Protein AF-A0A7S0TGK8-F1 (afdb_monomer)

Mean predicted aligned error: 9.51 Å

Solvent-accessible surface area (backbone atoms only — not comparable to full-atom values): 6996 Å² total; per-residue (Å²): 135,85,80,80,77,76,75,82,68,66,70,69,42,77,48,78,46,69,73,43,80,47,80,41,43,12,44,98,81,73,45,78,49,87,56,79,87,62,40,51,55,72,41,79,93,78,40,35,30,40,35,27,33,38,42,39,38,35,47,32,28,36,33,41,32,61,54,89,75,56,68,94,61,90,63,91,67,76,83,69,62,42,77,76,48,60,43,29,30,39,45,31,42,38,41,39,34,22,34,61,92,76,61,46,78,76,49,71,49,76,48,79,46,81,42,79,61,129

pLDDT: mean 84.13, std 17.07, range [38.09, 97.75]

Structure (mmCIF, N/CA/C/O backbone):
data_AF-A0A7S0TGK8-F1
#
_entry.id   AF-A0A7S0TGK8-F1
#
loop_
_atom_site.group_PDB
_atom_site.id
_atom_site.type_symbol
_atom_site.label_atom_id
_atom_site.label_alt_id
_atom_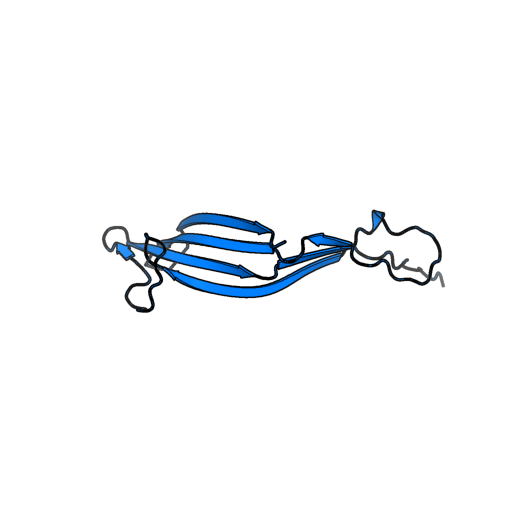site.label_comp_id
_atom_site.label_asym_id
_atom_site.label_entity_id
_atom_site.label_seq_id
_atom_site.pdbx_PDB_ins_code
_atom_site.Cartn_x
_atom_site.Cartn_y
_atom_site.Cartn_z
_atom_site.occupancy
_atom_site.B_iso_or_equiv
_atom_site.auth_seq_id
_atom_site.auth_comp_id
_atom_site.auth_asym_id
_atom_site.auth_atom_id
_atom_site.pdbx_PDB_model_num
ATOM 1 N N . THR A 1 1 ? 15.012 40.305 -36.171 1.00 44.94 1 THR A N 1
ATOM 2 C CA . THR A 1 1 ? 14.122 39.353 -35.471 1.00 44.94 1 THR A CA 1
ATOM 3 C C . THR A 1 1 ? 14.889 38.067 -35.242 1.00 44.94 1 THR A C 1
ATOM 5 O O . THR A 1 1 ? 15.052 37.276 -36.159 1.00 44.94 1 THR A O 1
ATOM 8 N N . SER A 1 2 ? 15.475 37.920 -34.052 1.00 38.09 2 SER A N 1
ATOM 9 C CA . SER A 1 2 ? 16.301 36.759 -33.701 1.00 38.09 2 SER A CA 1
ATOM 10 C C . SER A 1 2 ? 15.382 35.599 -33.317 1.00 38.09 2 SER A C 1
ATOM 12 O O . SER A 1 2 ? 14.633 35.704 -32.348 1.00 38.09 2 SER A O 1
ATOM 14 N N . GLN A 1 3 ? 15.369 34.530 -34.113 1.00 44.91 3 GLN A N 1
ATOM 15 C CA . GLN A 1 3 ? 14.629 33.313 -33.791 1.00 44.91 3 GLN A CA 1
ATOM 16 C C . GLN A 1 3 ? 15.414 32.526 -32.737 1.00 44.91 3 GLN A C 1
ATOM 18 O O . GLN A 1 3 ? 16.422 31.893 -33.043 1.00 44.91 3 GLN A O 1
ATOM 23 N N . HIS A 1 4 ? 14.936 32.540 -31.493 1.00 39.44 4 HIS A N 1
ATOM 24 C CA . HIS A 1 4 ? 15.310 31.533 -30.506 1.00 39.44 4 HIS A CA 1
ATOM 25 C C . HIS A 1 4 ? 14.744 30.182 -30.967 1.00 39.44 4 HIS A C 1
ATOM 27 O O . HIS A 1 4 ? 13.575 29.879 -30.738 1.00 39.44 4 HIS A O 1
ATOM 33 N N . ARG A 1 5 ? 15.563 29.353 -31.624 1.00 44.59 5 ARG A N 1
ATOM 34 C CA . ARG A 1 5 ? 15.310 27.908 -31.651 1.00 44.59 5 ARG A CA 1
ATOM 35 C C . ARG A 1 5 ? 15.522 27.405 -30.226 1.00 44.59 5 ARG A C 1
ATOM 37 O O . ARG A 1 5 ? 16.658 27.218 -29.804 1.00 44.59 5 ARG A O 1
ATOM 44 N N . ILE A 1 6 ? 14.436 27.205 -29.486 1.00 50.72 6 ILE A N 1
ATOM 45 C CA . ILE A 1 6 ? 14.462 26.319 -28.324 1.00 50.72 6 ILE A CA 1
ATOM 46 C C . ILE A 1 6 ? 14.669 24.928 -28.919 1.00 50.72 6 ILE A C 1
ATOM 48 O O . ILE A 1 6 ? 13.773 24.373 -29.552 1.00 50.72 6 ILE A O 1
ATOM 52 N N . SER A 1 7 ? 15.895 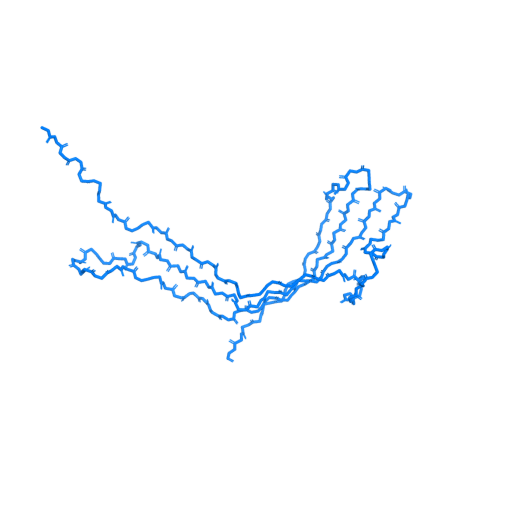24.418 -28.826 1.00 48.38 7 SER A N 1
ATOM 53 C CA . SER A 1 7 ? 16.203 23.036 -29.168 1.00 48.38 7 SER A CA 1
ATOM 54 C C . SER A 1 7 ? 15.319 22.142 -28.304 1.00 48.38 7 SER A C 1
ATOM 56 O O . SER A 1 7 ? 15.458 22.148 -27.080 1.00 48.38 7 SER A O 1
ATOM 58 N N . GLY A 1 8 ? 14.401 21.402 -28.924 1.00 54.97 8 GLY A N 1
ATOM 59 C CA . GLY A 1 8 ? 13.602 20.373 -28.263 1.00 54.97 8 GLY A CA 1
ATOM 60 C C . GLY A 1 8 ? 14.468 19.170 -27.907 1.00 54.97 8 GLY A C 1
ATOM 61 O O . GLY A 1 8 ? 14.311 18.108 -28.498 1.00 54.97 8 GLY A O 1
ATOM 62 N N . ALA A 1 9 ? 15.425 19.353 -26.994 1.00 56.25 9 ALA A N 1
ATOM 63 C CA . ALA A 1 9 ? 16.098 18.235 -26.357 1.00 56.25 9 ALA A CA 1
ATOM 64 C C . ALA A 1 9 ? 15.014 17.400 -25.656 1.00 56.25 9 ALA A C 1
ATOM 66 O O . ALA A 1 9 ? 14.193 17.985 -24.935 1.00 56.25 9 ALA A O 1
ATOM 67 N N . PRO A 1 10 ? 14.949 16.080 -25.885 1.00 61.44 10 PRO A N 1
ATOM 68 C CA . PRO A 1 10 ? 13.939 15.252 -25.248 1.00 61.44 10 PRO A CA 1
ATOM 69 C C . PRO A 1 10 ? 14.100 15.371 -23.737 1.00 61.44 10 PRO A C 1
ATOM 71 O O . PRO A 1 10 ? 15.198 15.196 -23.207 1.00 61.44 10 PRO A O 1
ATOM 74 N N . GLN A 1 11 ? 13.024 15.758 -23.054 1.00 68.75 11 GLN A N 1
ATOM 75 C CA . GLN A 1 11 ? 13.059 15.856 -21.603 1.00 68.75 11 GLN A CA 1
ATOM 76 C C . GLN A 1 11 ? 13.145 14.446 -21.018 1.00 68.75 11 GLN A C 1
ATOM 78 O O . GLN A 1 11 ? 12.515 13.534 -21.564 1.00 68.75 11 GLN A O 1
ATOM 83 N N . PRO A 1 12 ? 13.907 14.254 -19.929 1.00 77.62 12 PRO A N 1
ATOM 84 C CA . PRO A 1 12 ? 13.909 12.983 -19.228 1.00 77.62 12 PRO A CA 1
ATOM 85 C C . PRO A 1 12 ? 12.468 12.604 -18.886 1.00 77.62 12 PRO A C 1
ATOM 87 O O . PRO A 1 12 ? 11.701 13.415 -18.361 1.00 77.62 12 PRO A O 1
ATOM 90 N N . TYR A 1 13 ? 12.100 11.378 -19.233 1.00 81.81 13 TYR A N 1
ATOM 91 C CA . TYR A 1 13 ? 10.744 10.870 -19.089 1.00 81.81 13 TYR A CA 1
ATOM 92 C C . TYR A 1 13 ? 10.776 9.546 -18.338 1.00 81.81 13 TYR A C 1
ATOM 94 O O . TYR A 1 13 ? 11.657 8.716 -18.550 1.00 81.81 13 TYR A O 1
ATOM 102 N N . MET A 1 14 ? 9.803 9.351 -17.456 1.00 88.56 14 MET A N 1
ATOM 103 C CA . MET A 1 14 ? 9.610 8.115 -16.714 1.00 88.56 14 MET A CA 1
ATOM 104 C C . MET A 1 14 ? 8.142 7.710 -16.834 1.00 88.56 14 MET A C 1
ATOM 106 O O . MET A 1 14 ? 7.262 8.517 -16.535 1.00 88.56 14 MET A O 1
ATOM 110 N N . SER A 1 15 ? 7.893 6.470 -17.254 1.00 90.75 15 SER A N 1
ATOM 111 C CA . SER A 1 15 ? 6.569 5.843 -17.248 1.00 90.75 15 SER A CA 1
ATOM 112 C C . SER A 1 15 ? 6.568 4.688 -16.264 1.00 90.75 15 SER A C 1
ATOM 114 O O . SER A 1 15 ? 7.412 3.800 -16.366 1.00 90.75 15 SER A O 1
ATOM 116 N N . LEU A 1 16 ? 5.619 4.692 -15.332 1.00 93.62 16 LEU A N 1
ATOM 117 C CA . LEU A 1 16 ? 5.332 3.552 -14.474 1.00 93.62 16 LEU A CA 1
ATOM 118 C C . LEU A 1 16 ? 3.948 3.026 -14.841 1.00 93.62 16 LEU A C 1
ATOM 120 O O . LEU A 1 16 ? 2.945 3.710 -14.636 1.00 93.62 16 LEU A O 1
ATOM 124 N N . GLU A 1 17 ? 3.906 1.817 -15.373 1.00 94.81 17 GLU A N 1
ATOM 125 C CA . GLU A 1 17 ? 2.681 1.133 -15.759 1.00 94.81 17 GLU A CA 1
ATOM 126 C C . GLU A 1 17 ? 2.328 0.093 -14.703 1.00 94.81 17 GLU A C 1
ATOM 128 O O . GLU A 1 17 ? 3.199 -0.578 -14.147 1.00 94.81 17 GLU A O 1
ATOM 133 N N . VAL A 1 18 ? 1.037 -0.006 -14.398 1.00 95.75 18 VAL A N 1
ATOM 134 C CA . VAL A 1 18 ? 0.506 -0.940 -13.411 1.00 95.75 18 VAL A CA 1
ATOM 135 C C . VAL A 1 18 ? -0.705 -1.622 -14.015 1.00 95.75 18 VAL A C 1
ATOM 137 O O . VAL A 1 18 ? -1.694 -0.956 -14.316 1.00 95.75 18 VAL A O 1
ATOM 140 N N . GLU A 1 19 ? -0.658 -2.942 -14.146 1.00 95.62 19 GLU A N 1
ATOM 141 C CA . GLU A 1 19 ? -1.811 -3.700 -14.632 1.00 95.62 19 GLU A CA 1
ATOM 142 C C . GLU A 1 19 ? -2.928 -3.736 -13.583 1.00 95.62 19 GLU A C 1
ATOM 144 O O . GLU A 1 19 ? -4.095 -3.465 -13.875 1.00 95.62 19 GLU A O 1
ATOM 149 N N . LYS A 1 20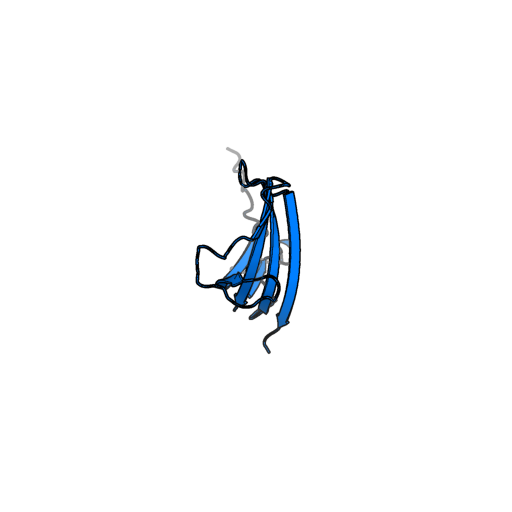 ? -2.580 -4.067 -12.333 1.00 95.94 20 LYS A N 1
ATOM 150 C CA . LYS A 1 20 ? -3.572 -4.250 -11.272 1.00 95.94 20 LYS A CA 1
ATOM 151 C C . LYS A 1 20 ? -3.059 -3.828 -9.907 1.00 95.94 20 LYS A C 1
ATOM 153 O O . LYS A 1 20 ? -1.976 -4.221 -9.480 1.00 95.94 20 LYS A O 1
ATOM 158 N N . ILE A 1 21 ? -3.916 -3.118 -9.176 1.00 96.38 21 ILE A N 1
ATOM 159 C CA . ILE A 1 21 ? -3.757 -2.835 -7.749 1.00 96.38 21 ILE A CA 1
ATOM 160 C C . ILE A 1 21 ? -4.951 -3.434 -7.011 1.00 96.38 21 ILE A C 1
ATOM 162 O O . ILE A 1 21 ? -6.101 -3.145 -7.338 1.00 96.38 21 ILE A O 1
ATOM 166 N N . ALA A 1 22 ? -4.685 -4.255 -6.002 1.00 95.69 22 ALA A N 1
ATOM 167 C CA . ALA A 1 22 ? -5.692 -4.783 -5.096 1.00 95.69 22 ALA A CA 1
ATOM 168 C C . ALA A 1 22 ? -5.324 -4.454 -3.648 1.00 95.69 22 ALA A C 1
ATOM 170 O O . ALA A 1 22 ? -4.184 -4.645 -3.220 1.00 95.69 22 ALA A O 1
ATOM 171 N N . VAL A 1 23 ? -6.306 -3.957 -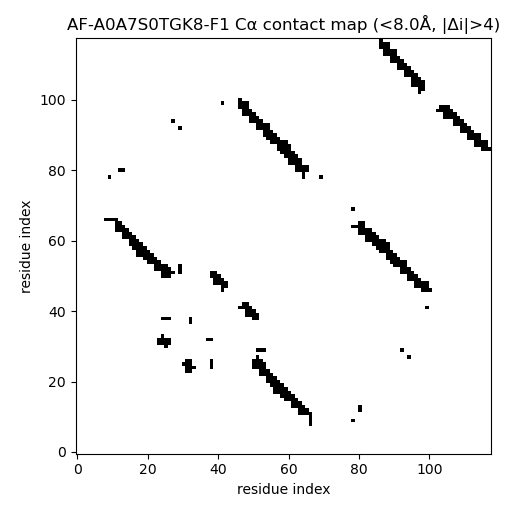2.896 1.00 95.19 23 VAL A N 1
ATOM 172 C CA . VAL A 1 23 ? -6.155 -3.592 -1.487 1.00 95.19 23 VAL A CA 1
ATOM 173 C C . VAL A 1 23 ? -7.227 -4.303 -0.683 1.00 95.19 23 VAL A C 1
ATOM 175 O O . VAL A 1 23 ? -8.415 -4.140 -0.945 1.00 95.19 23 VAL A O 1
ATOM 178 N N . PHE A 1 24 ? -6.798 -5.047 0.326 1.00 94.94 24 PHE A N 1
ATOM 179 C CA . PHE A 1 24 ? -7.669 -5.821 1.200 1.00 94.94 24 PHE A CA 1
ATOM 180 C C . PHE A 1 24 ? -7.573 -5.271 2.614 1.00 94.94 24 PHE A C 1
ATOM 182 O O . PHE A 1 24 ? -6.479 -4.937 3.072 1.00 94.94 24 PHE A O 1
ATOM 189 N N . ASN A 1 25 ? -8.698 -5.179 3.320 1.00 95.94 25 ASN A N 1
ATOM 190 C CA . ASN A 1 25 ? -8.660 -4.976 4.765 1.00 95.94 25 ASN A CA 1
ATOM 191 C C . ASN A 1 25 ? -8.282 -6.299 5.420 1.00 95.94 25 ASN A C 1
ATOM 193 O O . ASN A 1 25 ? -8.796 -7.345 5.026 1.00 95.94 25 ASN A O 1
ATOM 197 N N . THR A 1 26 ? -7.395 -6.260 6.406 1.00 95.31 26 THR A N 1
ATOM 198 C CA . THR A 1 26 ? -6.959 -7.463 7.111 1.00 95.31 26 THR A CA 1
ATOM 199 C C . THR A 1 26 ? -7.028 -7.284 8.618 1.00 95.31 26 THR A C 1
ATOM 201 O O . THR A 1 26 ? -7.182 -6.175 9.128 1.00 95.31 26 THR A O 1
ATOM 204 N N . ASN A 1 27 ? -6.899 -8.388 9.345 1.00 93.19 27 ASN A N 1
ATOM 205 C CA . ASN A 1 27 ? -6.573 -8.368 10.767 1.00 93.19 27 ASN A CA 1
ATOM 206 C C . ASN A 1 27 ? -5.041 -8.313 10.975 1.00 93.19 27 ASN A C 1
ATOM 208 O O . ASN A 1 27 ? -4.266 -8.234 10.016 1.00 93.19 27 ASN A O 1
ATOM 212 N N . SER A 1 28 ? -4.597 -8.379 12.234 1.00 90.88 28 SER A N 1
ATOM 213 C CA . SER A 1 28 ? -3.174 -8.396 12.614 1.00 90.88 28 SER A CA 1
ATOM 214 C C . SER A 1 28 ? -2.414 -9.654 12.176 1.00 90.88 28 SER A C 1
ATOM 216 O O . SER A 1 28 ? -1.191 -9.688 12.268 1.00 90.88 28 SER A O 1
ATOM 218 N N . GLN A 1 29 ? -3.125 -10.678 11.699 1.00 91.25 29 GLN A N 1
ATOM 219 C CA . GLN A 1 29 ? -2.581 -11.925 11.158 1.00 91.25 29 GLN A CA 1
ATOM 220 C C . GLN A 1 29 ? -2.623 -11.948 9.618 1.00 91.25 29 GLN A C 1
ATOM 222 O O . GLN A 1 29 ? -2.471 -13.009 9.018 1.00 91.25 29 GLN A O 1
ATOM 227 N N . TRP A 1 30 ? -2.852 -10.797 8.972 1.00 91.06 30 TRP A N 1
ATOM 228 C CA . TRP A 1 30 ? -2.923 -10.640 7.510 1.00 91.06 30 TRP A CA 1
ATOM 229 C C . TRP A 1 30 ? -4.025 -11.452 6.816 1.00 91.06 30 TRP A C 1
ATOM 231 O O . TRP A 1 30 ? -3.992 -11.639 5.598 1.00 91.06 30 TRP A O 1
ATOM 241 N N . GLN A 1 31 ? -5.029 -11.898 7.570 1.00 92.25 31 GLN A N 1
ATOM 242 C CA . GLN A 1 31 ? -6.216 -12.544 7.020 1.00 92.25 31 GLN A CA 1
ATOM 243 C C . GLN A 1 31 ? -7.234 -11.485 6.617 1.00 92.25 31 GLN A C 1
ATOM 245 O O . GLN A 1 31 ? -7.423 -10.504 7.339 1.00 92.25 31 GLN A O 1
ATOM 250 N N . GLU A 1 32 ? -7.878 -11.683 5.470 1.00 94.38 32 GLU A N 1
ATOM 251 C CA . GLU A 1 32 ? -8.861 -10.747 4.933 1.00 94.38 32 GLU A CA 1
ATOM 252 C C . GLU A 1 32 ? -10.081 -10.611 5.852 1.00 94.38 32 GLU A C 1
ATOM 254 O O . GLU A 1 32 ? -10.608 -11.592 6.377 1.00 94.38 32 GLU A O 1
ATOM 259 N N . VAL A 1 33 ? -10.526 -9.370 6.038 1.00 94.00 33 VAL A N 1
ATOM 260 C CA . VAL A 1 33 ? -11.703 -9.011 6.828 1.00 94.00 33 VAL A CA 1
ATOM 261 C C . VAL A 1 33 ? -12.692 -8.297 5.916 1.00 94.00 33 VAL A C 1
ATOM 263 O O . VAL A 1 33 ? -12.424 -7.200 5.425 1.00 94.00 33 VAL A O 1
ATOM 266 N N . THR A 1 34 ? -13.854 -8.913 5.714 1.00 91.06 34 THR A N 1
ATOM 267 C CA . THR A 1 34 ? -14.947 -8.364 4.895 1.00 91.06 34 THR A CA 1
ATOM 268 C C . THR A 1 34 ? -15.959 -7.559 5.713 1.00 91.06 34 THR A C 1
ATOM 270 O O . THR A 1 34 ? -16.679 -6.727 5.167 1.00 91.06 34 THR A O 1
ATOM 273 N N . ASP A 1 35 ? -15.996 -7.767 7.030 1.00 90.56 35 ASP A N 1
ATOM 274 C CA . ASP A 1 35 ? -16.864 -7.035 7.949 1.00 90.56 35 ASP A CA 1
ATOM 275 C C . ASP A 1 35 ? -16.306 -5.630 8.218 1.00 90.56 35 ASP A C 1
ATOM 277 O O . ASP A 1 35 ? -15.282 -5.465 8.889 1.00 90.56 35 ASP A O 1
ATOM 281 N N . LEU A 1 36 ? -17.006 -4.608 7.715 1.00 81.25 36 LEU A N 1
ATOM 282 C CA . LEU A 1 36 ? -16.618 -3.205 7.868 1.00 81.25 36 LEU A CA 1
ATOM 283 C C . LEU A 1 36 ? -16.493 -2.782 9.341 1.00 81.25 36 LEU A C 1
ATOM 285 O O . LEU A 1 36 ? -15.659 -1.933 9.660 1.00 81.25 36 LEU A O 1
ATOM 289 N N . GLY A 1 37 ? -17.262 -3.402 10.243 1.00 83.69 37 GLY A N 1
ATOM 290 C CA . GLY A 1 37 ? -17.212 -3.125 11.679 1.00 83.69 37 GLY A CA 1
ATOM 291 C C . GLY A 1 37 ? -15.937 -3.620 12.366 1.00 83.69 37 GLY A C 1
ATOM 292 O O . GLY A 1 37 ? -15.672 -3.237 13.502 1.00 83.69 37 GLY A O 1
ATOM 293 N N . LYS A 1 38 ? -15.127 -4.447 11.689 1.00 84.25 38 LYS A N 1
ATOM 294 C CA . LYS A 1 38 ? -13.924 -5.091 12.246 1.00 84.25 38 LYS A CA 1
ATOM 295 C C . LYS A 1 38 ? -12.615 -4.647 11.588 1.00 84.25 38 LYS A C 1
ATOM 297 O O . LYS A 1 38 ? -11.567 -5.219 11.870 1.00 84.25 38 LYS A O 1
ATOM 302 N N . ILE A 1 39 ? -12.650 -3.630 10.725 1.00 88.38 39 ILE A N 1
ATOM 303 C CA . ILE A 1 39 ? -11.451 -3.130 10.023 1.00 88.38 39 ILE A CA 1
ATOM 304 C C . ILE A 1 39 ? -10.468 -2.451 10.987 1.00 88.38 39 ILE A C 1
ATOM 306 O O . ILE A 1 39 ? -9.261 -2.441 10.738 1.00 88.38 39 ILE A O 1
A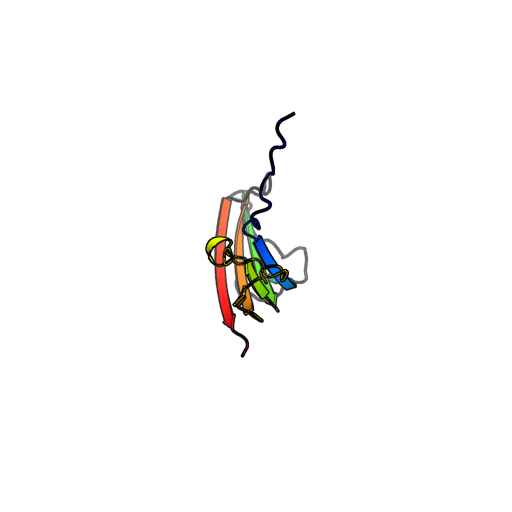TOM 310 N N . HIS A 1 40 ? -10.979 -1.882 12.082 1.00 88.88 40 HIS A N 1
ATOM 311 C CA . HIS A 1 40 ? -10.170 -1.188 13.072 1.00 88.88 40 HIS A CA 1
ATOM 312 C C . HIS A 1 40 ? -10.303 -1.829 14.448 1.00 88.88 40 HIS A C 1
ATOM 314 O O . HIS A 1 40 ? -11.405 -2.118 14.908 1.00 88.88 40 HIS A O 1
ATOM 320 N N . VAL A 1 41 ? -9.173 -1.972 15.133 1.00 91.56 41 VAL A N 1
ATOM 321 C CA . VAL A 1 41 ? -9.135 -2.234 16.571 1.00 91.56 41 VAL A CA 1
ATOM 322 C C . VAL A 1 41 ? -9.021 -0.885 17.269 1.00 91.56 41 VAL A C 1
ATOM 324 O O . VAL A 1 41 ? -7.999 -0.209 17.141 1.00 91.56 41 VAL A O 1
ATOM 327 N N . ILE A 1 42 ? -10.082 -0.475 17.962 1.00 93.44 42 ILE A N 1
ATOM 328 C CA . ILE A 1 42 ? -10.153 0.810 18.663 1.00 93.44 42 ILE A CA 1
ATOM 329 C C . ILE A 1 42 ? -9.815 0.594 20.136 1.00 93.44 42 ILE A C 1
ATOM 331 O O . ILE A 1 42 ? -10.436 -0.225 20.808 1.00 93.44 42 ILE A O 1
ATOM 335 N N . ASN A 1 43 ? -8.841 1.346 20.639 1.00 93.75 43 ASN A N 1
ATOM 336 C CA . ASN A 1 43 ? -8.564 1.456 22.061 1.00 93.75 43 ASN A CA 1
ATOM 337 C C . ASN A 1 43 ? -9.131 2.785 22.579 1.00 93.75 43 ASN A C 1
ATOM 339 O O . ASN A 1 43 ? -8.538 3.847 22.383 1.00 93.75 43 ASN A O 1
ATOM 343 N N . GLU A 1 44 ? -10.278 2.716 23.253 1.00 92.31 44 GLU A N 1
ATOM 344 C CA . GLU A 1 44 ? -10.969 3.894 23.790 1.00 92.31 44 GLU A CA 1
ATOM 345 C C . GLU A 1 44 ? -10.153 4.617 24.869 1.00 92.31 44 GLU A C 1
ATOM 347 O O . GLU A 1 44 ? -10.197 5.841 24.947 1.00 92.31 44 GLU A O 1
ATOM 352 N N . SER A 1 45 ? -9.349 3.887 25.652 1.00 94.25 45 SER A N 1
ATOM 353 C CA . SER A 1 45 ? -8.542 4.478 26.729 1.00 94.25 45 SER A CA 1
ATOM 354 C C . SER A 1 45 ? -7.404 5.365 26.214 1.00 94.25 45 SER A C 1
ATOM 356 O O . SER A 1 45 ? -7.073 6.365 26.847 1.00 94.25 45 SER A O 1
ATOM 358 N N . SER A 1 46 ? -6.816 5.025 25.061 1.00 94.19 46 SER A N 1
ATOM 359 C CA . SER A 1 46 ? -5.736 5.802 24.439 1.00 94.19 46 SER A CA 1
ATOM 360 C C . SER A 1 46 ? -6.215 6.725 23.316 1.00 94.19 46 SER A C 1
ATOM 362 O O . SER A 1 46 ? -5.446 7.563 22.848 1.00 94.19 46 SER A O 1
ATOM 364 N N . GLY A 1 47 ? -7.466 6.586 22.862 1.00 96.00 47 GLY A N 1
ATOM 365 C CA . GLY A 1 47 ? -7.970 7.302 21.690 1.00 96.00 47 GLY A CA 1
ATOM 366 C C . GLY A 1 47 ? -7.246 6.902 20.400 1.00 96.00 47 GLY A C 1
ATOM 367 O O . GLY A 1 47 ? -7.068 7.728 19.501 1.00 96.00 47 GLY A O 1
ATOM 368 N N . GLU A 1 48 ? -6.787 5.652 20.312 1.00 96.75 48 GLU A N 1
ATOM 369 C CA . GLU A 1 48 ? -6.044 5.126 19.165 1.00 96.75 48 GLU A CA 1
ATOM 370 C C . GLU A 1 48 ? -6.852 4.064 18.412 1.00 96.75 48 GLU A C 1
ATOM 372 O O . GLU A 1 48 ? -7.560 3.254 19.004 1.00 96.75 48 GLU A O 1
ATOM 377 N N . ALA A 1 49 ? -6.704 4.036 17.091 1.00 96.06 49 ALA A N 1
ATOM 378 C CA . ALA A 1 49 ? -7.239 3.008 16.209 1.00 96.06 49 ALA A CA 1
ATOM 379 C C . ALA A 1 49 ? -6.098 2.346 15.431 1.00 96.06 49 ALA A C 1
ATOM 381 O O . ALA A 1 49 ? -5.258 3.032 14.844 1.00 96.06 49 ALA A O 1
ATOM 382 N N . LEU A 1 50 ? -6.082 1.016 15.400 1.00 96.19 50 LEU A N 1
ATOM 383 C CA . LEU A 1 50 ? -5.169 0.218 14.584 1.00 96.19 50 LEU A CA 1
ATOM 384 C C . LEU A 1 50 ? -5.928 -0.374 13.401 1.00 96.19 50 LEU A C 1
ATOM 386 O O . LEU A 1 50 ? -6.976 -0.980 13.596 1.00 96.19 50 LEU A O 1
ATOM 390 N N . GLY A 1 51 ? -5.397 -0.224 12.192 1.00 95.75 51 GLY A N 1
ATOM 391 C CA . GLY A 1 51 ? -5.933 -0.848 10.983 1.00 95.75 51 GLY A CA 1
ATOM 392 C C . GLY A 1 51 ? -4.843 -1.587 10.218 1.00 95.75 51 GLY A C 1
ATOM 393 O O . GLY A 1 51 ? -3.686 -1.160 10.216 1.00 95.75 51 GLY A O 1
ATOM 394 N N . PHE A 1 52 ? -5.221 -2.675 9.553 1.00 96.19 52 PHE A N 1
ATOM 395 C CA . PHE A 1 52 ? -4.307 -3.492 8.760 1.00 96.19 52 PHE A CA 1
ATOM 396 C C . PHE A 1 52 ? -4.839 -3.631 7.335 1.00 96.19 52 PHE A C 1
ATOM 398 O O . PHE A 1 52 ? -6.046 -3.759 7.110 1.00 96.19 52 PHE A O 1
ATOM 405 N N . LYS A 1 53 ? -3.939 -3.556 6.358 1.00 96.00 53 LYS A N 1
ATOM 406 C CA . LYS A 1 53 ? -4.255 -3.740 4.945 1.00 96.00 53 LYS A CA 1
ATOM 407 C C . LYS A 1 53 ? -3.217 -4.623 4.283 1.00 96.00 53 LYS A C 1
ATOM 409 O O . LYS A 1 53 ? -2.036 -4.514 4.588 1.00 96.00 53 LYS A O 1
ATOM 414 N N . ARG A 1 54 ? -3.647 -5.422 3.315 1.00 96.12 54 ARG A N 1
ATOM 415 C CA . ARG A 1 54 ? -2.756 -6.111 2.383 1.00 96.12 54 ARG A CA 1
ATOM 416 C C . ARG A 1 54 ? -2.843 -5.439 1.020 1.00 96.12 54 ARG A C 1
ATOM 418 O O . ARG A 1 54 ? -3.941 -5.186 0.531 1.00 96.12 54 ARG A O 1
ATOM 425 N N . LEU A 1 55 ? -1.693 -5.159 0.424 1.00 95.75 55 LEU A N 1
ATOM 426 C CA . LEU A 1 55 ? -1.538 -4.593 -0.909 1.00 95.75 55 LEU A CA 1
ATOM 427 C C . LEU A 1 55 ? -0.984 -5.667 -1.846 1.00 95.75 55 LEU A C 1
ATOM 429 O O . LEU A 1 55 ? -0.041 -6.376 -1.495 1.00 95.75 55 LEU A O 1
ATOM 433 N N . ILE A 1 56 ? -1.563 -5.768 -3.038 1.00 95.69 56 ILE A N 1
ATOM 434 C CA . ILE A 1 56 ? -1.024 -6.547 -4.151 1.00 95.69 56 ILE A CA 1
ATOM 435 C C . ILE A 1 56 ? -0.983 -5.632 -5.372 1.00 95.69 56 ILE A C 1
ATOM 437 O O . ILE A 1 56 ? -2.025 -5.161 -5.823 1.00 95.69 56 ILE A O 1
ATOM 441 N N . VAL A 1 57 ? 0.211 -5.396 -5.902 1.00 96.06 57 VAL A N 1
ATOM 442 C CA . VAL A 1 57 ? 0.445 -4.732 -7.188 1.00 96.06 57 VAL A CA 1
ATOM 443 C C . VAL A 1 57 ? 0.958 -5.792 -8.152 1.00 96.06 57 VAL A C 1
ATOM 445 O O . VAL A 1 57 ? 1.827 -6.579 -7.788 1.00 96.06 57 VAL A O 1
ATOM 448 N N . SER A 1 58 ? 0.387 -5.890 -9.345 1.00 95.12 58 SER A N 1
ATOM 449 C CA . SER A 1 58 ? 0.769 -6.881 -10.361 1.00 95.12 58 SER A CA 1
ATOM 450 C C . SER A 1 58 ? 0.965 -6.201 -11.709 1.00 95.12 58 SER A C 1
ATOM 452 O O . SER A 1 58 ? 0.326 -5.175 -11.963 1.00 95.12 58 SER A O 1
ATOM 454 N N . GLY A 1 59 ? 1.865 -6.756 -12.525 1.00 94.00 59 GLY A N 1
ATOM 455 C CA . GLY A 1 59 ? 2.229 -6.192 -13.822 1.00 94.00 59 GLY A CA 1
ATOM 456 C C . GLY A 1 59 ? 2.853 -4.801 -13.699 1.00 94.00 59 GLY A C 1
ATOM 457 O O . GLY A 1 59 ? 2.451 -3.893 -14.421 1.00 94.00 59 GLY A O 1
ATOM 458 N N . LEU A 1 60 ? 3.753 -4.592 -12.727 1.00 94.94 60 LEU A N 1
ATOM 459 C CA . LEU A 1 60 ? 4.471 -3.325 -12.585 1.00 94.94 60 LEU A CA 1
ATOM 460 C C . LEU A 1 60 ? 5.613 -3.270 -13.604 1.00 94.94 60 LEU A C 1
ATOM 462 O O . LEU A 1 60 ? 6.514 -4.112 -13.572 1.00 94.94 60 LEU A O 1
ATOM 466 N N . THR A 1 61 ? 5.598 -2.247 -14.452 1.00 94.44 61 THR A N 1
ATOM 467 C CA . THR A 1 61 ? 6.593 -2.041 -15.509 1.00 94.44 61 THR A CA 1
ATOM 468 C C . THR A 1 61 ? 7.102 -0.605 -15.469 1.00 94.44 61 THR A C 1
ATOM 470 O O . THR A 1 61 ? 6.315 0.334 -15.368 1.00 94.44 61 THR A O 1
ATOM 473 N N . LEU A 1 62 ? 8.421 -0.421 -15.538 1.00 93.25 62 LEU A N 1
ATOM 474 C CA . LEU A 1 62 ? 9.064 0.893 -15.528 1.00 93.25 62 LEU A CA 1
ATOM 475 C C . LEU A 1 62 ? 9.842 1.118 -16.822 1.00 93.25 62 LEU A C 1
ATOM 477 O O . LEU A 1 62 ? 10.779 0.381 -17.130 1.00 93.25 62 LEU A O 1
ATOM 481 N N . HIS A 1 63 ? 9.507 2.202 -17.515 1.00 90.06 63 HIS A N 1
ATOM 482 C CA . HIS A 1 63 ? 10.262 2.719 -18.649 1.00 90.06 63 HIS A CA 1
ATOM 483 C C . HIS A 1 63 ? 10.910 4.057 -18.293 1.00 90.06 63 HIS A C 1
ATOM 485 O O . HIS A 1 63 ? 10.264 4.933 -17.716 1.00 90.06 63 HIS A O 1
ATOM 491 N N . VAL A 1 64 ? 12.173 4.244 -18.672 1.00 88.25 64 VAL A N 1
ATOM 492 C CA . VAL A 1 64 ? 12.907 5.501 -18.482 1.00 88.25 64 VAL A CA 1
ATOM 493 C C . VAL A 1 64 ? 13.545 5.925 -19.797 1.00 88.25 64 VAL A C 1
ATOM 495 O O . VAL A 1 64 ? 14.253 5.155 -20.440 1.00 88.25 64 VAL A O 1
ATOM 498 N N . LEU A 1 65 ? 13.316 7.174 -20.186 1.00 81.38 65 LEU A N 1
ATOM 499 C CA . LEU A 1 65 ? 14.046 7.845 -21.249 1.00 81.38 65 LEU A CA 1
ATOM 500 C C . LEU A 1 65 ? 15.124 8.725 -20.615 1.00 81.38 65 LEU A C 1
ATOM 502 O O . LEU A 1 65 ? 14.819 9.774 -20.043 1.00 81.38 65 LEU A O 1
ATOM 506 N N . ASP A 1 66 ? 16.379 8.296 -20.723 1.00 71.00 66 ASP A N 1
ATOM 507 C CA . ASP A 1 66 ? 17.522 9.104 -20.312 1.00 71.00 66 ASP A CA 1
ATOM 508 C C . ASP A 1 66 ? 17.944 10.032 -21.459 1.00 71.00 66 ASP A C 1
ATOM 510 O O . ASP A 1 66 ? 18.440 9.591 -22.498 1.00 71.00 66 ASP A O 1
ATOM 514 N N . SER A 1 67 ? 17.774 11.339 -21.253 1.00 61.53 67 SER A N 1
ATOM 515 C CA . SER A 1 67 ? 18.189 12.376 -22.203 1.00 61.53 67 SER A CA 1
ATOM 516 C C . SER A 1 67 ? 19.696 12.373 -22.495 1.00 61.53 67 SER A C 1
ATOM 518 O O . SER A 1 67 ? 20.109 12.890 -23.530 1.00 61.53 67 SER A O 1
ATOM 520 N N . ALA A 1 68 ? 20.523 11.781 -21.622 1.00 59.56 68 ALA A N 1
ATOM 521 C CA . ALA A 1 68 ? 21.966 11.656 -21.822 1.00 59.56 68 ALA A CA 1
ATOM 522 C C . ALA A 1 68 ? 22.358 10.546 -22.817 1.00 59.56 68 ALA A C 1
ATOM 524 O O . ALA A 1 68 ? 23.486 10.543 -23.308 1.00 59.56 68 ALA A O 1
ATOM 525 N N . GLN A 1 69 ? 21.442 9.627 -23.144 1.00 54.62 69 GLN A N 1
ATOM 526 C CA . GLN A 1 69 ? 21.676 8.535 -24.100 1.00 54.62 69 GLN A CA 1
ATOM 527 C C . GLN A 1 69 ? 21.161 8.839 -25.508 1.00 54.62 69 GLN A C 1
ATOM 529 O O . GLN A 1 69 ? 21.185 7.972 -26.377 1.00 54.62 69 GLN A O 1
ATOM 534 N N . ILE A 1 70 ? 20.696 10.063 -25.752 1.00 55.53 70 ILE A N 1
ATOM 535 C CA . ILE A 1 70 ? 20.169 10.478 -27.049 1.00 55.53 70 ILE A CA 1
ATOM 536 C C . ILE A 1 70 ? 21.356 10.961 -27.876 1.00 55.53 70 ILE A C 1
ATOM 538 O O . ILE A 1 70 ? 21.882 12.043 -27.596 1.00 55.53 70 ILE A O 1
ATOM 542 N N . PRO A 1 71 ? 21.843 10.175 -28.856 1.00 51.12 71 PRO A N 1
ATOM 543 C CA . PRO A 1 71 ? 22.957 10.623 -29.665 1.00 51.12 71 PRO A CA 1
ATOM 544 C C . PRO A 1 71 ? 22.548 11.920 -30.365 1.00 51.12 71 PRO A C 1
ATOM 546 O O . PRO A 1 71 ? 21.471 12.013 -30.948 1.00 51.12 71 PRO A O 1
ATOM 549 N N . PHE A 1 72 ? 23.437 12.914 -30.367 1.00 54.09 72 PHE A N 1
ATOM 550 C CA . PHE A 1 72 ? 23.288 14.159 -31.135 1.00 54.09 72 PHE A CA 1
ATOM 551 C C . PHE A 1 72 ? 23.199 13.927 -32.663 1.00 54.09 72 PHE A C 1
ATOM 553 O O . PHE A 1 72 ? 23.236 14.880 -33.442 1.00 54.09 72 PHE A O 1
ATOM 560 N N . SER A 1 73 ? 23.121 12.671 -33.116 1.00 49.00 73 SER A N 1
ATOM 561 C CA . SER A 1 73 ? 22.982 12.306 -34.515 1.00 49.00 73 SER A CA 1
ATOM 562 C C . SER A 1 73 ? 21.549 12.509 -34.984 1.00 49.00 73 SER A C 1
ATOM 564 O O . SER A 1 73 ? 20.596 12.042 -34.372 1.00 49.00 73 SER A O 1
ATOM 566 N N . SER A 1 74 ? 21.439 13.161 -36.132 1.00 47.72 74 SER A N 1
ATOM 567 C CA . SER A 1 74 ? 20.254 13.520 -36.906 1.00 47.72 74 SER A CA 1
ATOM 568 C C . SER A 1 74 ? 19.381 12.350 -37.398 1.00 47.72 74 SER A C 1
ATOM 570 O O . SER A 1 74 ? 18.812 12.442 -38.486 1.00 47.72 74 SER A O 1
ATOM 572 N N . SER A 1 75 ? 19.282 11.239 -36.665 1.00 50.75 75 SER A N 1
ATOM 573 C CA . SER A 1 75 ? 18.311 10.189 -36.967 1.00 50.75 75 SER A CA 1
ATOM 574 C C . SER A 1 75 ? 16.928 10.669 -36.544 1.00 50.75 75 SER A C 1
ATOM 576 O O . SER A 1 75 ? 16.702 11.011 -35.389 1.00 50.75 75 SER A O 1
ATOM 578 N N . THR A 1 76 ? 15.999 10.682 -37.491 1.00 52.12 76 THR A N 1
ATOM 579 C CA . THR A 1 76 ? 14.574 11.008 -37.335 1.00 52.12 76 THR A CA 1
ATOM 580 C C . THR A 1 76 ? 13.801 10.093 -36.380 1.00 52.12 76 THR A C 1
ATOM 582 O O . THR A 1 76 ? 12.599 10.296 -36.220 1.00 52.12 76 THR A O 1
ATOM 585 N N . ASP A 1 77 ? 14.450 9.113 -35.749 1.00 55.78 77 ASP A N 1
ATOM 586 C CA . ASP A 1 77 ? 13.800 8.239 -34.782 1.00 55.78 77 ASP A CA 1
ATOM 587 C C . ASP A 1 77 ? 13.775 8.885 -33.390 1.00 55.78 77 ASP A C 1
ATOM 589 O O . ASP A 1 77 ? 14.833 9.223 -32.845 1.00 55.78 77 ASP A O 1
ATOM 593 N N . PRO A 1 78 ? 12.583 9.076 -32.793 1.00 60.03 78 PRO A N 1
ATOM 594 C CA . PRO A 1 78 ? 12.480 9.547 -31.424 1.00 60.03 78 PRO A CA 1
ATOM 595 C C . PRO A 1 78 ? 13.165 8.537 -30.503 1.00 60.03 78 PRO A C 1
ATOM 597 O O . PRO A 1 78 ? 12.933 7.331 -30.608 1.00 60.03 78 PRO A O 1
ATOM 600 N N . ALA A 1 79 ? 14.007 9.033 -29.595 1.00 65.88 79 ALA A N 1
ATOM 601 C CA . ALA A 1 79 ? 14.645 8.200 -28.588 1.00 65.88 79 ALA A CA 1
ATOM 602 C C . ALA A 1 79 ? 13.573 7.395 -27.836 1.00 65.88 79 ALA A C 1
ATOM 604 O O . ALA A 1 79 ? 12.621 7.966 -27.298 1.00 65.88 79 ALA A O 1
ATOM 605 N N . GLN A 1 80 ? 13.698 6.067 -27.862 1.00 70.31 80 GLN A N 1
ATOM 606 C CA . GLN A 1 80 ? 12.706 5.190 -27.255 1.00 70.31 80 GLN A CA 1
ATOM 607 C C . GLN A 1 80 ? 12.989 5.017 -25.757 1.00 70.31 80 GLN A C 1
ATOM 609 O O . GLN A 1 80 ? 14.153 4.888 -25.369 1.00 70.31 80 GLN A O 1
ATOM 614 N N . PRO A 1 81 ? 11.951 5.010 -24.902 1.00 79.06 81 PRO A N 1
ATOM 615 C CA . PRO A 1 81 ? 12.110 4.692 -23.490 1.00 79.06 81 PRO A CA 1
ATOM 616 C C . PRO A 1 81 ? 12.750 3.309 -23.298 1.00 79.06 81 PRO A C 1
ATOM 618 O O . PRO A 1 81 ? 12.310 2.325 -23.891 1.00 79.06 81 PRO A O 1
ATOM 621 N N . CYS A 1 82 ? 13.763 3.223 -22.437 1.00 84.88 82 CYS A N 1
ATOM 622 C CA . CYS A 1 82 ? 14.405 1.970 -22.060 1.00 84.88 82 CYS A CA 1
ATOM 623 C C . CYS A 1 82 ? 13.590 1.270 -20.966 1.00 84.88 82 CYS A C 1
ATOM 625 O O . CYS A 1 82 ? 13.188 1.901 -19.986 1.00 84.88 82 CYS A O 1
ATOM 627 N N . LEU A 1 83 ? 13.348 -0.032 -21.130 1.00 86.75 83 LEU A N 1
ATOM 628 C CA . LEU A 1 83 ? 12.722 -0.864 -20.106 1.00 86.75 83 LEU A CA 1
ATOM 629 C C . LEU A 1 83 ? 13.711 -1.093 -18.952 1.00 86.75 83 LEU A C 1
ATOM 631 O O . LEU A 1 83 ? 14.783 -1.655 -19.164 1.00 86.75 83 LEU A O 1
ATOM 635 N N . VAL A 1 84 ? 13.345 -0.682 -17.737 1.00 90.12 84 VAL A N 1
ATOM 636 C CA . VAL A 1 84 ? 14.148 -0.910 -16.522 1.00 90.12 84 VAL A CA 1
ATOM 637 C C . VAL A 1 84 ? 13.790 -2.251 -15.889 1.00 90.12 84 VAL A C 1
ATOM 639 O O . VAL A 1 84 ? 14.670 -3.047 -15.577 1.00 90.12 84 VAL A O 1
ATOM 642 N N . PHE A 1 85 ? 12.495 -2.503 -15.712 1.00 90.75 85 PHE A N 1
ATOM 643 C CA . PHE 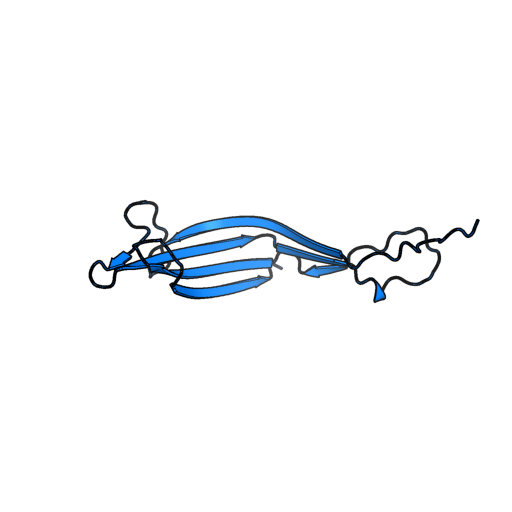A 1 85 ? 11.952 -3.786 -15.279 1.00 90.75 85 PHE A CA 1
ATOM 644 C C . PHE A 1 85 ? 10.527 -3.938 -15.812 1.00 90.75 85 PHE A C 1
ATOM 646 O O . PHE A 1 85 ? 9.832 -2.942 -16.029 1.00 90.75 85 PHE A O 1
ATOM 653 N N . SER A 1 86 ? 10.088 -5.180 -15.987 1.00 93.06 86 SER A N 1
ATOM 654 C CA . SER A 1 86 ? 8.731 -5.543 -16.398 1.00 93.06 86 SER A CA 1
ATOM 655 C C . SER A 1 86 ? 8.188 -6.657 -15.522 1.00 93.06 86 SER A C 1
ATOM 657 O O . SER A 1 86 ? 8.961 -7.449 -14.987 1.00 93.06 86 SER A O 1
ATOM 659 N N . ASP A 1 87 ? 6.863 -6.731 -15.445 1.00 92.94 87 ASP A N 1
ATOM 660 C CA . ASP A 1 87 ? 6.130 -7.813 -14.783 1.00 92.94 87 ASP A CA 1
ATOM 661 C C . ASP A 1 87 ? 6.570 -8.059 -13.328 1.00 92.94 87 ASP A C 1
ATOM 663 O O . ASP A 1 87 ? 6.689 -9.179 -12.829 1.00 92.94 87 ASP A O 1
ATOM 667 N N . VAL A 1 88 ? 6.832 -6.963 -12.611 1.00 95.31 88 VAL A N 1
ATOM 668 C CA . VAL A 1 88 ? 7.125 -7.025 -11.183 1.00 95.31 88 VAL A CA 1
ATOM 669 C C . VAL A 1 88 ? 5.815 -7.098 -10.408 1.00 95.31 88 VAL A C 1
ATOM 671 O O . VAL A 1 88 ? 4.883 -6.313 -10.609 1.00 95.31 88 VAL A O 1
ATOM 674 N N . ARG A 1 89 ? 5.756 -8.032 -9.462 1.00 95.50 89 ARG A N 1
ATOM 675 C CA . ARG A 1 89 ? 4.663 -8.162 -8.508 1.00 95.50 89 ARG A CA 1
ATOM 676 C C . ARG A 1 89 ? 5.125 -7.720 -7.130 1.00 95.50 89 ARG A C 1
ATOM 678 O O . ARG A 1 89 ? 6.130 -8.190 -6.614 1.00 95.50 89 ARG A O 1
ATOM 685 N N . ILE A 1 90 ? 4.358 -6.835 -6.507 1.00 94.94 90 ILE A N 1
ATOM 686 C CA . ILE A 1 90 ? 4.605 -6.378 -5.140 1.00 94.94 90 ILE A CA 1
ATOM 687 C C . ILE A 1 90 ? 3.487 -6.905 -4.254 1.00 94.94 90 ILE A C 1
ATOM 689 O O . ILE A 1 90 ? 2.309 -6.661 -4.517 1.00 94.94 90 ILE A O 1
ATOM 693 N N . VAL A 1 91 ? 3.844 -7.610 -3.187 1.00 95.31 91 VAL A N 1
ATOM 694 C CA . VAL A 1 91 ? 2.904 -8.068 -2.163 1.00 95.31 91 VAL A CA 1
ATOM 695 C C . VAL A 1 91 ? 3.355 -7.503 -0.831 1.00 95.31 91 VAL A C 1
ATOM 697 O O . VAL A 1 91 ? 4.515 -7.630 -0.463 1.00 95.31 91 VAL A O 1
ATOM 700 N N . GLY A 1 92 ? 2.454 -6.870 -0.088 1.00 94.69 92 GLY A N 1
ATOM 701 C CA . GLY A 1 92 ? 2.835 -6.288 1.189 1.00 94.69 92 GLY A CA 1
ATOM 702 C C . GLY A 1 92 ? 1.701 -6.130 2.181 1.00 94.69 92 GLY A C 1
ATOM 703 O O . GLY A 1 92 ? 0.524 -6.138 1.822 1.00 94.69 92 GLY A O 1
ATOM 704 N N . GLY A 1 93 ? 2.081 -5.985 3.444 1.00 95.56 93 GLY A N 1
ATOM 705 C CA . GLY A 1 93 ? 1.212 -5.651 4.560 1.00 95.56 93 GLY A CA 1
ATOM 706 C C . GLY A 1 93 ? 1.464 -4.222 5.037 1.00 95.56 93 GLY A C 1
ATOM 707 O O . GLY A 1 93 ? 2.605 -3.776 5.118 1.00 95.56 93 GLY A O 1
ATOM 708 N N . LEU A 1 94 ? 0.403 -3.498 5.376 1.00 96.25 94 LEU A N 1
ATOM 709 C CA . LEU A 1 94 ? 0.435 -2.177 5.991 1.00 96.25 94 LEU A CA 1
ATOM 710 C C . LEU A 1 94 ? -0.321 -2.232 7.317 1.00 96.25 94 LEU A C 1
ATOM 712 O O . LEU A 1 94 ? -1.518 -2.503 7.330 1.00 96.25 94 LEU A O 1
ATOM 716 N N . ALA A 1 95 ? 0.352 -1.911 8.417 1.00 96.56 95 ALA A N 1
ATOM 717 C CA . ALA A 1 95 ? -0.268 -1.646 9.709 1.00 96.56 95 ALA A CA 1
ATOM 718 C C . ALA A 1 95 ? -0.216 -0.140 9.984 1.00 96.56 95 ALA A C 1
ATOM 720 O O . ALA A 1 95 ? 0.852 0.467 9.916 1.00 96.56 95 ALA A O 1
ATOM 721 N N . ALA A 1 96 ? -1.353 0.476 10.294 1.00 96.88 96 ALA A N 1
ATOM 722 C CA . ALA A 1 96 ? -1.458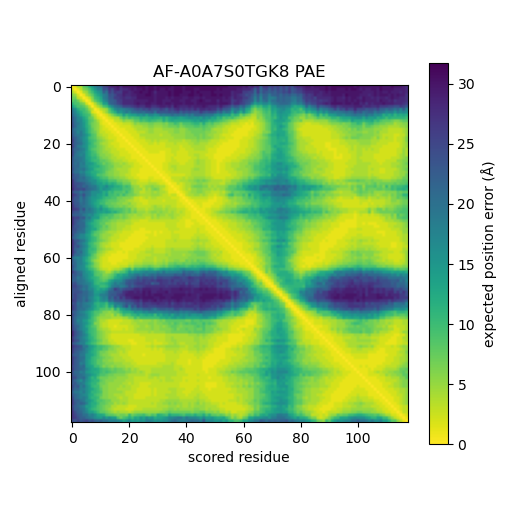 1.910 10.537 1.00 96.88 96 ALA A CA 1
ATOM 723 C C . ALA A 1 96 ? -2.109 2.187 11.892 1.00 96.88 96 ALA A C 1
ATOM 725 O O . ALA A 1 96 ? -3.175 1.654 12.196 1.00 96.88 96 ALA A O 1
ATOM 726 N N . LYS A 1 97 ? -1.488 3.069 12.675 1.00 97.50 97 LYS A N 1
ATOM 727 C CA . LYS A 1 97 ? -2.042 3.614 13.912 1.00 97.50 97 LYS A CA 1
ATOM 728 C C . LYS A 1 97 ? -2.557 5.024 13.659 1.00 97.50 97 LYS A C 1
ATOM 730 O O . LYS A 1 97 ? -1.827 5.877 13.150 1.00 97.50 97 LYS A O 1
ATOM 735 N N . ARG A 1 98 ? -3.802 5.286 14.039 1.00 97.44 98 ARG A N 1
ATOM 736 C CA . ARG A 1 98 ? -4.470 6.581 13.893 1.00 97.44 98 ARG A CA 1
ATOM 737 C C . ARG A 1 98 ? -5.036 7.055 15.221 1.00 97.44 98 ARG A C 1
ATOM 739 O O . ARG A 1 98 ? -5.343 6.246 16.087 1.00 97.44 98 ARG A O 1
ATOM 746 N N . ARG A 1 99 ? -5.205 8.364 15.362 1.00 97.38 99 ARG A N 1
ATOM 747 C CA . ARG A 1 99 ? -5.973 8.964 16.457 1.00 97.38 99 ARG A CA 1
ATOM 748 C C . ARG A 1 99 ? -7.462 8.911 16.127 1.00 97.38 99 ARG A C 1
ATOM 750 O O . ARG A 1 99 ? -7.839 9.279 15.023 1.00 97.38 99 ARG A O 1
ATOM 757 N N . THR A 1 100 ? -8.311 8.491 17.058 1.00 95.56 100 THR A N 1
ATOM 758 C CA . THR A 1 100 ? -9.756 8.315 16.812 1.00 95.56 100 THR A CA 1
ATOM 759 C C . THR A 1 100 ? -10.507 9.633 16.637 1.00 95.56 100 THR A C 1
ATOM 761 O O . THR A 1 100 ? -11.466 9.682 15.875 1.00 95.56 100 THR A O 1
ATOM 764 N N . ALA A 1 101 ? -10.058 10.707 17.294 1.00 95.50 101 ALA A N 1
ATOM 765 C CA . ALA A 1 101 ? -10.735 12.006 17.266 1.00 95.50 101 ALA A CA 1
ATOM 766 C C . ALA A 1 101 ? -10.792 12.648 15.866 1.00 95.50 101 ALA A C 1
ATOM 768 O O . ALA A 1 101 ? -11.764 13.321 15.540 1.00 95.50 101 ALA A O 1
ATOM 769 N N . ASP A 1 102 ? -9.755 12.458 15.045 1.00 96.31 102 ASP A N 1
ATOM 770 C CA . ASP A 1 102 ? -9.615 13.109 13.732 1.00 96.31 102 ASP A CA 1
ATOM 771 C C . ASP A 1 102 ? -9.032 12.194 12.643 1.00 96.31 102 ASP A C 1
ATOM 773 O O . ASP A 1 102 ? -8.692 12.651 11.553 1.00 96.31 102 ASP A O 1
ATOM 777 N N . TRP A 1 103 ? -8.876 10.902 12.936 1.00 94.56 103 TRP A N 1
ATOM 778 C CA . TRP A 1 103 ? -8.279 9.897 12.052 1.00 94.56 103 TRP A CA 1
ATOM 779 C C . TRP A 1 103 ? -6.860 10.223 11.570 1.00 94.56 103 TRP A C 1
ATOM 781 O O . TRP A 1 103 ? -6.372 9.601 10.615 1.00 94.56 103 TRP A O 1
ATOM 791 N N . LYS A 1 104 ? -6.151 11.143 12.241 1.00 96.94 104 LYS A N 1
ATOM 792 C CA . LYS A 1 104 ? -4.773 11.501 11.894 1.00 96.94 104 LYS A CA 1
ATOM 793 C C . LYS A 1 104 ? -3.865 10.283 12.024 1.00 96.94 104 LYS A C 1
ATOM 795 O O . LYS A 1 104 ? -3.888 9.592 13.041 1.00 96.94 104 LYS A O 1
ATOM 800 N N . LEU A 1 105 ? -3.046 10.037 11.000 1.00 97.38 105 LEU A N 1
ATOM 801 C CA . LEU A 1 105 ? -2.010 9.008 11.040 1.00 97.38 105 LEU A CA 1
ATOM 802 C C . LEU A 1 105 ? -0.960 9.382 12.092 1.00 97.38 105 LEU A C 1
ATOM 804 O O . LEU A 1 105 ? -0.365 10.456 12.019 1.00 97.38 105 LEU A O 1
ATOM 808 N N . LEU A 1 106 ? -0.759 8.499 13.066 1.00 97.31 106 LEU A N 1
ATOM 809 C CA . LEU A 1 106 ? 0.240 8.654 14.122 1.00 97.31 106 LEU A CA 1
ATOM 810 C C . LEU A 1 106 ? 1.522 7.904 13.760 1.00 97.31 106 LEU A C 1
ATOM 812 O O . LEU A 1 106 ? 2.612 8.455 13.863 1.00 97.31 106 LEU A O 1
ATOM 816 N N . SER A 1 107 ? 1.388 6.659 13.305 1.00 97.75 107 SER A N 1
ATOM 817 C CA . SER A 1 107 ? 2.503 5.840 12.832 1.00 97.75 107 SER A CA 1
ATOM 818 C C . SER A 1 107 ? 2.024 4.769 11.857 1.00 97.75 107 SER A C 1
ATOM 820 O O . SER A 1 107 ? 0.832 4.456 11.783 1.00 97.75 107 SER A O 1
ATOM 822 N N . TYR A 1 108 ? 2.955 4.202 11.092 1.00 97.25 108 TYR A N 1
ATOM 823 C CA . TYR A 1 108 ? 2.687 3.060 10.228 1.00 97.25 108 TYR A CA 1
ATOM 824 C C . TYR A 1 108 ? 3.900 2.133 10.154 1.00 97.25 108 TYR A C 1
ATOM 826 O O . TYR A 1 108 ? 5.031 2.547 10.407 1.00 97.25 108 TYR A O 1
ATOM 834 N N . LYS A 1 109 ? 3.647 0.878 9.790 1.00 96.38 109 LYS A N 1
ATOM 835 C CA . LYS A 1 109 ? 4.650 -0.119 9.426 1.00 96.38 109 LYS A CA 1
ATOM 836 C C . LYS A 1 109 ? 4.218 -0.759 8.114 1.00 96.38 109 LYS A C 1
ATOM 838 O O . LYS A 1 109 ? 3.061 -1.155 7.991 1.00 96.38 109 LYS A O 1
ATOM 843 N N . ALA A 1 110 ? 5.137 -0.853 7.162 1.00 95.56 110 ALA A N 1
ATOM 844 C CA . ALA A 1 110 ? 4.929 -1.573 5.917 1.00 95.56 110 ALA A CA 1
ATOM 845 C C . ALA A 1 110 ? 5.930 -2.726 5.819 1.00 95.56 110 ALA A C 1
ATOM 847 O O . ALA A 1 110 ? 7.104 -2.563 6.147 1.00 95.56 110 ALA A O 1
ATOM 848 N N . GLU A 1 111 ? 5.451 -3.877 5.375 1.00 93.56 111 GLU A N 1
ATOM 849 C CA . GLU A 1 111 ? 6.253 -5.045 5.029 1.00 93.56 111 GLU A CA 1
ATOM 850 C C . GLU A 1 111 ? 5.985 -5.322 3.557 1.00 93.56 111 GLU A C 1
ATOM 852 O O . GLU A 1 111 ? 4.827 -5.446 3.163 1.00 93.56 111 GLU A O 1
ATOM 857 N N . VAL A 1 112 ? 7.031 -5.331 2.735 1.00 94.31 112 VAL A N 1
ATOM 858 C CA . VAL A 1 112 ? 6.904 -5.408 1.279 1.00 94.31 112 VAL A CA 1
ATOM 859 C C . VAL A 1 112 ? 7.825 -6.496 0.760 1.00 94.31 112 VAL A C 1
ATOM 861 O O . VAL A 1 112 ? 9.009 -6.525 1.082 1.00 94.31 112 VAL A O 1
ATOM 864 N N . GLU A 1 113 ? 7.264 -7.362 -0.066 1.00 94.19 113 GLU A N 1
ATOM 865 C CA . GLU A 1 113 ? 7.961 -8.373 -0.836 1.00 94.19 113 GLU A CA 1
ATOM 866 C C . GLU A 1 113 ? 7.841 -8.015 -2.318 1.00 94.19 113 GLU A C 1
ATOM 868 O O . GLU A 1 113 ? 6.745 -7.757 -2.826 1.00 94.19 113 GLU A O 1
ATOM 873 N N . VAL A 1 114 ? 8.982 -7.981 -3.002 1.00 93.50 114 VAL A N 1
ATOM 874 C CA . VAL A 1 114 ? 9.068 -7.752 -4.445 1.00 93.50 114 VAL A CA 1
ATOM 875 C C . VAL A 1 114 ? 9.373 -9.088 -5.109 1.00 93.50 114 VAL A C 1
ATOM 877 O O . VAL A 1 114 ? 10.332 -9.761 -4.743 1.00 93.50 114 VAL A O 1
ATOM 880 N N . GLN A 1 115 ? 8.538 -9.468 -6.068 1.00 91.81 115 GLN A N 1
ATOM 881 C CA . GLN A 1 115 ? 8.618 -10.713 -6.817 1.00 91.81 115 GLN A CA 1
ATOM 882 C C . GLN A 1 115 ? 8.808 -10.367 -8.293 1.00 91.81 115 GLN A C 1
ATOM 884 O O . GLN A 1 115 ? 7.923 -9.779 -8.913 1.00 91.81 115 GLN A O 1
ATOM 889 N N . GLU A 1 116 ? 9.959 -10.724 -8.855 1.00 85.25 116 GLU A N 1
ATOM 890 C CA . GLU A 1 116 ? 10.158 -10.706 -10.305 1.00 85.25 116 GLU A CA 1
ATOM 891 C C . GLU A 1 116 ? 9.485 -11.945 -10.901 1.00 85.25 116 GLU A C 1
ATOM 893 O O . GLU A 1 116 ? 9.817 -13.074 -10.524 1.00 85.25 116 GLU A O 1
ATOM 898 N N . LEU A 1 117 ? 8.521 -11.743 -11.800 1.00 73.88 117 LEU A N 1
ATOM 899 C CA . LEU A 1 117 ? 7.877 -12.829 -12.529 1.00 73.88 117 LEU A CA 1
ATOM 900 C C . LEU A 1 117 ? 8.697 -13.074 -13.808 1.00 73.88 117 LEU A C 1
ATOM 902 O O . LEU A 1 117 ? 8.902 -12.161 -14.603 1.00 73.88 117 LEU A O 1
ATOM 906 N N . ARG A 1 118 ? 9.273 -14.277 -13.933 1.00 67.31 118 ARG A N 1
ATOM 907 C CA . ARG A 1 118 ? 10.086 -14.706 -15.085 1.00 67.31 118 ARG A CA 1
ATOM 908 C C . ARG A 1 118 ? 9.264 -15.509 -16.077 1.00 67.31 118 ARG A C 1
ATOM 910 O O . ARG A 1 118 ? 8.427 -16.309 -15.600 1.00 67.31 118 ARG A O 1
#

Radius of gyration: 22.86 Å; Cα contacts (8 Å, |Δi|>4): 233; chains: 1; bounding box: 40×54×64 Å

Sequence (118 aa):
TSQHRISGAPQPYMSLEVEKIAVFNTNSQWQEVTDLGKIHVINESSGEALGFKRLIVSGLTLHVLDSAQIPFSSSTDPAQPCLVFSDVRIVGGLAAKRRTADWKLLSYKAEVEVQELR

Nearest PDB structures (foldseek):
  9has-assembly1_AA  TM=4.825E-01  e=1.443E+00  Leviviridae sp.
  4uv2-assembly9_G  TM=3.016E-01  e=8.131E+00  Escherichia coli str. K-12 substr. MC4100
  4uv3-assembly1_C  TM=2.299E-01  e=3.246E+00  Escherichia coli str. K-12 substr. MC4100
  4uv3-assembly1_A  TM=2.309E-01  e=5.000E+00  Escherichia coli str. K-12 substr. MC4100

Secondary structure (DSSP, 8-state):
--------PPPPE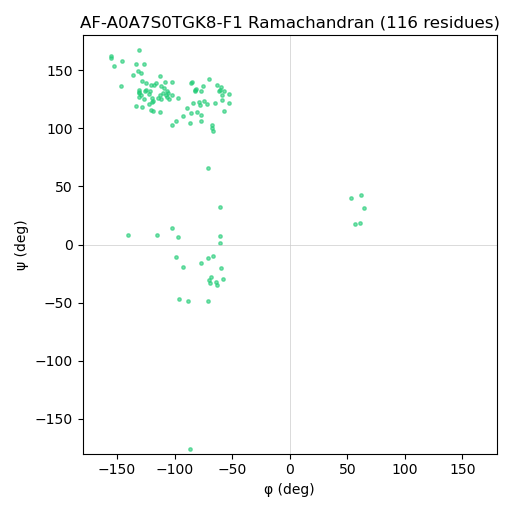EEEEEEEEEEEEE-TTS-B---GGGSEEEETTTTEEEEEEEEEEEEEEEEEE-GGGS-SS--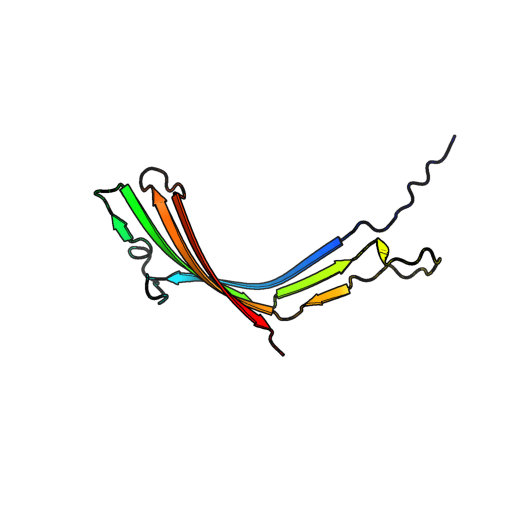SSPPPPEEEEEEEEEEEEEEEEEETTT--EEEEEEEEEEEE--

Foldseek 3Di:
DDDPPPPPQPDKDKDKDFPDKDKFWADPVRHGDPDPVPQWDADPVVQKIKGKMKIKTWFIWMWIDDSVPDPPDPDPDDRDTDTPATGKIKIKMKMFMAGNVPRHTPDMDMDIDIDRDD

Organism: Hemiselmis andersenii (NCBI:txid464988)